Protein AF-A0A9D8VLB5-F1 (afdb_monomer_lite)

pLDDT: mean 80.46, std 12.29, range [43.38, 91.62]

Sequence (85 aa):
MSDINIDENSLRKAPSFIERIKHTIISALLGALIAQMIAWLIGFGSIVRWYDEIPFLIFAGIFGILGFIFGERFITTLTITINEW

Structure (mmCIF, N/CA/C/O backbone):
data_AF-A0A9D8VLB5-F1
#
_entry.id   AF-A0A9D8VLB5-F1
#
loop_
_atom_site.group_PDB
_atom_site.id
_atom_site.type_symbol
_atom_site.label_atom_id
_atom_site.label_alt_id
_atom_site.label_comp_id
_atom_site.label_asym_id
_atom_site.label_entity_id
_atom_site.label_seq_id
_atom_site.pdbx_PDB_ins_code
_atom_site.Cartn_x
_atom_site.Cartn_y
_atom_site.Cartn_z
_atom_site.occupancy
_atom_site.B_iso_or_equiv
_atom_site.auth_seq_id
_atom_site.auth_comp_id
_atom_site.auth_asym_id
_atom_site.auth_atom_id
_atom_site.pdbx_PDB_model_num
ATOM 1 N N . MET A 1 1 ? -27.326 -30.268 22.321 1.00 43.38 1 MET A N 1
ATOM 2 C CA . MET A 1 1 ? -27.122 -29.035 21.537 1.00 43.38 1 MET A CA 1
ATOM 3 C C . MET A 1 1 ? -25.928 -28.342 22.150 1.00 43.38 1 MET A C 1
ATOM 5 O O . MET A 1 1 ? -25.979 -28.045 23.332 1.00 43.38 1 MET A O 1
ATOM 9 N N . SER A 1 2 ? -24.821 -28.245 21.421 1.00 49.16 2 SER A N 1
ATOM 10 C CA . SER A 1 2 ? -23.651 -27.494 21.871 1.00 49.16 2 SER A CA 1
ATOM 11 C C . SER A 1 2 ? -23.959 -26.012 21.710 1.00 49.16 2 SER A C 1
ATOM 13 O O . SER A 1 2 ? -24.150 -25.562 20.579 1.00 49.16 2 SER A O 1
ATOM 15 N N . ASP A 1 3 ? -24.031 -25.283 22.820 1.00 51.12 3 ASP A N 1
ATOM 16 C CA . ASP A 1 3 ? -24.057 -23.827 22.805 1.00 51.12 3 ASP A CA 1
ATOM 17 C C . ASP A 1 3 ? -22.781 -23.344 22.115 1.00 51.12 3 ASP A C 1
ATOM 19 O O . ASP A 1 3 ? -21.673 -23.456 22.645 1.00 51.12 3 ASP A O 1
ATOM 23 N N . ILE A 1 4 ? -22.928 -22.870 20.878 1.00 63.47 4 ILE A N 1
ATOM 24 C CA . ILE A 1 4 ? -21.881 -22.121 20.195 1.00 63.47 4 ILE A CA 1
ATOM 25 C C . ILE A 1 4 ? -21.796 -20.807 20.963 1.00 63.47 4 ILE A C 1
ATOM 27 O O . ILE A 1 4 ? -22.571 -19.884 20.728 1.00 63.47 4 ILE A O 1
ATOM 31 N N . ASN A 1 5 ? -20.898 -20.764 21.942 1.00 55.44 5 ASN A N 1
ATOM 32 C CA . ASN A 1 5 ? -20.576 -19.561 22.686 1.00 55.44 5 ASN A CA 1
ATOM 33 C C . ASN A 1 5 ? -19.808 -18.643 21.725 1.00 55.44 5 ASN A C 1
ATOM 35 O O . ASN A 1 5 ? -18.585 -18.728 21.604 1.00 55.44 5 ASN A O 1
ATOM 39 N N . ILE A 1 6 ? -20.550 -17.872 20.923 1.00 61.53 6 ILE A N 1
ATOM 40 C CA . ILE A 1 6 ? -19.989 -16.846 20.047 1.00 61.53 6 ILE A CA 1
ATOM 41 C C . ILE A 1 6 ? -19.434 -15.777 20.982 1.00 61.53 6 ILE A C 1
ATOM 43 O O . ILE A 1 6 ? -20.175 -14.962 21.521 1.00 61.53 6 ILE A O 1
ATOM 47 N N . ASP A 1 7 ? -18.127 -15.836 21.217 1.00 54.88 7 ASP A N 1
ATOM 48 C CA . ASP A 1 7 ? -17.407 -14.855 22.015 1.00 54.88 7 ASP A CA 1
ATOM 49 C C . ASP A 1 7 ? -17.485 -13.489 21.314 1.00 54.88 7 ASP A C 1
ATOM 51 O O . ASP A 1 7 ? -16.734 -13.202 20.377 1.00 54.88 7 ASP A O 1
ATOM 55 N N . GLU A 1 8 ? -18.434 -12.649 21.734 1.00 53.62 8 GLU A N 1
ATOM 56 C CA . GLU A 1 8 ? -18.625 -11.288 21.223 1.00 53.62 8 GLU A CA 1
ATOM 57 C C . GLU A 1 8 ? -17.389 -10.400 21.444 1.00 53.62 8 GLU A C 1
ATOM 59 O O . GLU A 1 8 ? -17.234 -9.405 20.737 1.00 53.62 8 GLU A O 1
ATOM 64 N N . ASN A 1 9 ? -16.443 -10.768 22.324 1.00 51.50 9 ASN A N 1
ATOM 65 C CA . ASN A 1 9 ? -15.156 -10.062 22.415 1.00 51.50 9 ASN A CA 1
ATOM 66 C C . ASN A 1 9 ? -14.289 -10.233 21.158 1.00 51.50 9 ASN A C 1
ATOM 68 O O . ASN A 1 9 ? -13.387 -9.426 20.921 1.00 51.50 9 ASN A O 1
ATOM 72 N N . SER A 1 10 ? -14.551 -11.256 20.339 1.00 49.81 10 SER A N 1
ATOM 73 C CA . SER A 1 10 ? -13.873 -11.458 19.052 1.00 49.81 10 SER A CA 1
ATOM 74 C C . SER A 1 10 ? -14.400 -10.538 17.942 1.00 49.81 10 SER A C 1
ATOM 76 O O . SER A 1 10 ? -13.731 -10.359 16.917 1.00 49.81 10 SER A O 1
ATOM 78 N N . LEU A 1 11 ? -15.555 -9.890 18.151 1.00 54.12 11 LEU A N 1
ATOM 79 C CA . LEU A 1 11 ? -16.043 -8.817 17.290 1.00 54.12 11 LEU A CA 1
ATOM 80 C C . LEU A 1 11 ? -15.206 -7.568 17.576 1.00 54.12 11 LEU A C 1
ATOM 82 O O . LEU A 1 11 ? -15.580 -6.699 18.366 1.00 54.12 11 LEU A O 1
ATOM 86 N N . ARG A 1 12 ? -14.029 -7.488 16.934 1.00 61.91 12 ARG A N 1
ATOM 87 C CA . ARG A 1 12 ? -13.194 -6.279 16.940 1.00 61.91 12 ARG A CA 1
ATOM 88 C C . ARG A 1 12 ? -14.091 -5.080 16.653 1.00 61.91 12 ARG A C 1
ATOM 90 O O . ARG A 1 12 ? -14.727 -5.017 15.598 1.00 61.91 12 ARG A O 1
ATOM 97 N N . LYS A 1 13 ? -14.137 -4.143 17.606 1.00 66.31 13 LYS A N 1
ATOM 98 C CA . LYS A 1 13 ? -14.856 -2.876 17.457 1.00 66.31 13 LYS A CA 1
ATOM 99 C C . LYS A 1 13 ? -14.482 -2.265 16.111 1.00 66.31 13 LYS A C 1
ATOM 101 O O . LYS A 1 13 ? -13.306 -2.242 15.749 1.00 66.31 13 LYS A O 1
ATOM 106 N N . ALA A 1 14 ? -15.490 -1.808 15.370 1.00 72.31 14 ALA A N 1
ATOM 107 C CA . ALA A 1 14 ? -15.257 -1.157 14.092 1.00 72.31 14 ALA A CA 1
ATOM 108 C C . ALA A 1 14 ? -14.242 -0.017 14.291 1.00 72.31 14 ALA A C 1
ATOM 110 O O . ALA A 1 14 ? -14.402 0.759 15.239 1.00 72.31 14 ALA A O 1
ATOM 111 N N . PRO A 1 15 ? -13.215 0.089 13.429 1.00 78.31 15 PRO A N 1
ATOM 112 C CA . PRO A 1 15 ? -12.193 1.104 13.593 1.00 78.31 15 PRO A CA 1
ATOM 113 C C . PRO A 1 15 ? -12.842 2.482 13.534 1.00 78.31 15 PRO A C 1
ATOM 115 O O . PRO A 1 15 ? -13.676 2.766 12.658 1.00 78.31 15 PRO A O 1
ATOM 118 N N . SER A 1 16 ? -12.446 3.326 14.479 1.00 86.56 16 SER A N 1
ATOM 119 C CA . SER A 1 16 ? -12.844 4.725 14.538 1.00 86.56 16 SER A CA 1
ATOM 120 C C . SER A 1 16 ? -12.421 5.457 13.261 1.00 86.56 16 SER A C 1
ATOM 122 O O . SER A 1 16 ? -11.521 5.031 12.534 1.00 86.56 16 SER A O 1
ATOM 124 N N . PHE A 1 17 ? -13.053 6.594 12.966 1.00 86.06 17 PHE A N 1
ATOM 125 C CA . PHE A 1 17 ? -12.721 7.378 11.772 1.00 86.06 17 PHE A CA 1
ATOM 126 C C . PHE A 1 17 ? -11.228 7.757 11.711 1.00 86.06 17 PHE A C 1
ATOM 128 O O . PHE A 1 17 ? -10.600 7.651 10.660 1.00 86.06 17 PHE A O 1
ATOM 135 N N . ILE A 1 18 ? -10.636 8.110 12.856 1.00 88.94 18 ILE A N 1
ATOM 136 C CA . ILE A 1 18 ? -9.208 8.439 12.963 1.00 88.94 18 ILE A CA 1
ATOM 137 C C . ILE A 1 18 ? -8.337 7.215 12.660 1.00 88.94 18 ILE A C 1
ATOM 139 O O . ILE A 1 18 ? -7.336 7.333 11.955 1.00 88.94 18 ILE A O 1
ATOM 143 N N . GLU A 1 19 ? -8.705 6.032 13.152 1.00 87.31 19 GLU A N 1
ATOM 144 C CA . GLU A 1 19 ? -7.982 4.794 12.833 1.00 87.31 19 GLU A CA 1
ATOM 145 C C . GLU A 1 19 ? -8.076 4.453 11.350 1.00 87.31 19 GLU A C 1
ATOM 147 O O . GLU A 1 19 ? -7.074 4.079 10.753 1.00 87.31 19 GLU A O 1
ATOM 152 N N . ARG A 1 20 ? -9.230 4.668 10.713 1.00 87.12 20 ARG A N 1
ATOM 153 C CA . ARG A 1 20 ? -9.370 4.486 9.261 1.00 87.12 20 ARG A CA 1
ATOM 154 C C . ARG A 1 20 ? -8.463 5.429 8.472 1.00 87.12 20 ARG A C 1
ATOM 156 O O . ARG A 1 20 ? -7.847 4.994 7.501 1.00 87.12 20 ARG A O 1
ATOM 163 N N . ILE A 1 21 ? -8.315 6.684 8.904 1.00 90.81 21 ILE A N 1
ATOM 164 C CA . ILE A 1 21 ? -7.346 7.620 8.305 1.00 90.81 21 ILE A CA 1
ATOM 165 C C . ILE A 1 21 ? -5.916 7.105 8.492 1.00 90.81 21 ILE A C 1
ATOM 167 O O . ILE A 1 21 ? -5.153 7.065 7.528 1.00 90.81 21 ILE A O 1
ATOM 171 N N . LYS A 1 22 ? -5.549 6.653 9.698 1.00 91.50 22 LYS A N 1
ATOM 172 C CA . LYS A 1 22 ? -4.227 6.051 9.936 1.00 91.50 22 LYS A CA 1
ATOM 173 C C . LYS A 1 22 ? -3.993 4.854 9.018 1.00 91.50 22 LYS A C 1
ATOM 175 O O . LYS A 1 22 ? -2.943 4.772 8.389 1.00 91.50 22 LYS A O 1
ATOM 180 N N . HIS A 1 23 ? -4.979 3.970 8.883 1.00 91.06 23 HIS A N 1
ATOM 181 C CA . HIS A 1 23 ? -4.870 2.806 8.013 1.00 91.06 23 HIS A CA 1
ATOM 182 C C . HIS A 1 23 ? -4.723 3.184 6.541 1.00 91.06 23 HIS A C 1
ATOM 184 O O . HIS A 1 23 ? -3.955 2.549 5.827 1.00 91.06 23 HIS A O 1
ATOM 190 N N . THR A 1 24 ? -5.411 4.238 6.102 1.00 90.62 24 THR A N 1
ATOM 191 C CA . THR A 1 24 ? -5.291 4.798 4.748 1.00 90.62 24 THR A CA 1
ATOM 192 C C . THR A 1 24 ? -3.859 5.237 4.473 1.00 90.62 24 THR A C 1
ATOM 194 O O . THR A 1 24 ? -3.266 4.816 3.485 1.00 90.62 24 THR A O 1
ATOM 197 N N . ILE A 1 25 ? -3.283 6.041 5.374 1.00 90.81 25 ILE A N 1
ATOM 198 C CA . ILE A 1 25 ? -1.921 6.569 5.225 1.00 90.81 25 ILE A CA 1
ATOM 199 C C . ILE A 1 25 ? -0.905 5.423 5.227 1.00 90.81 25 ILE A C 1
ATOM 201 O O . ILE A 1 25 ? -0.064 5.347 4.335 1.00 90.81 25 ILE A O 1
ATOM 205 N N . ILE A 1 26 ? -1.006 4.500 6.188 1.00 91.56 26 ILE A N 1
ATOM 206 C CA . ILE A 1 26 ? -0.090 3.356 6.294 1.00 91.56 26 ILE A CA 1
ATOM 207 C C . ILE A 1 26 ? -0.186 2.468 5.050 1.00 91.56 26 ILE A C 1
ATOM 209 O O . ILE A 1 26 ? 0.836 2.088 4.487 1.00 91.56 26 ILE A O 1
ATOM 213 N N . SER A 1 27 ? -1.397 2.168 4.584 1.00 91.62 27 SER A N 1
ATOM 214 C CA . SER A 1 27 ? -1.589 1.312 3.411 1.00 91.62 27 SER A CA 1
ATOM 215 C C . SER A 1 27 ? -1.085 1.968 2.130 1.00 91.62 27 SER A C 1
ATOM 217 O O . SER A 1 27 ? -0.487 1.285 1.305 1.00 91.62 27 SER A O 1
ATOM 219 N N . ALA A 1 28 ? -1.257 3.285 1.976 1.00 89.50 28 ALA A N 1
ATOM 220 C CA . ALA A 1 28 ? -0.691 4.027 0.853 1.00 89.50 28 ALA A CA 1
ATOM 221 C C . ALA A 1 28 ? 0.849 3.980 0.856 1.00 89.50 28 ALA A C 1
ATOM 223 O O . ALA A 1 28 ? 1.455 3.765 -0.192 1.00 89.50 28 ALA A O 1
ATOM 224 N N . LEU A 1 29 ? 1.485 4.108 2.029 1.00 89.56 29 LEU A N 1
ATOM 225 C CA . LEU A 1 29 ? 2.942 3.992 2.172 1.00 89.56 29 LEU A CA 1
ATOM 226 C C . LEU A 1 29 ? 3.446 2.576 1.859 1.00 89.56 29 LEU A C 1
ATOM 228 O O . LEU A 1 29 ? 4.409 2.420 1.112 1.00 89.56 29 LEU A O 1
ATOM 232 N N . LEU A 1 30 ? 2.786 1.540 2.385 1.00 90.12 30 LEU A N 1
ATOM 233 C CA . LEU A 1 30 ? 3.129 0.145 2.085 1.00 90.12 30 LEU A CA 1
ATOM 234 C C . LEU A 1 30 ? 2.902 -0.185 0.603 1.00 90.12 30 LEU A C 1
ATOM 236 O O . LEU A 1 30 ? 3.720 -0.863 -0.012 1.00 90.12 30 LEU A O 1
ATOM 240 N N . GLY A 1 31 ? 1.841 0.354 -0.001 1.00 87.56 31 GLY A N 1
ATOM 241 C CA . GLY A 1 31 ? 1.621 0.282 -1.442 1.00 87.56 31 GLY A CA 1
ATOM 242 C C . GLY A 1 31 ? 2.769 0.916 -2.224 1.00 87.56 31 GLY A C 1
ATOM 243 O O . GLY A 1 31 ? 3.310 0.291 -3.132 1.00 87.56 31 GLY A O 1
ATOM 244 N N . ALA A 1 32 ? 3.212 2.113 -1.838 1.00 86.38 32 ALA A N 1
ATOM 245 C CA . ALA A 1 32 ? 4.363 2.752 -2.469 1.00 86.38 32 ALA A CA 1
ATOM 246 C C . ALA A 1 32 ? 5.637 1.891 -2.363 1.00 86.38 32 ALA A C 1
ATOM 248 O O . ALA A 1 32 ? 6.378 1.787 -3.335 1.00 86.38 32 ALA A O 1
ATOM 249 N N . LEU A 1 33 ? 5.872 1.206 -1.238 1.00 87.88 33 LEU A N 1
ATOM 250 C CA . LEU A 1 33 ? 6.995 0.268 -1.116 1.00 87.88 33 LEU A CA 1
ATOM 251 C C . LEU A 1 33 ? 6.879 -0.911 -2.091 1.00 87.88 33 LEU A C 1
ATOM 253 O O . LEU A 1 33 ? 7.847 -1.220 -2.781 1.00 87.88 33 LEU A O 1
ATOM 257 N N . ILE A 1 34 ? 5.697 -1.514 -2.226 1.00 87.31 34 ILE A N 1
ATOM 258 C CA . ILE A 1 34 ? 5.467 -2.600 -3.194 1.00 87.31 34 ILE A CA 1
ATOM 259 C C . ILE A 1 34 ? 5.666 -2.107 -4.630 1.00 87.31 34 ILE A C 1
ATOM 261 O O . ILE A 1 34 ? 6.335 -2.765 -5.426 1.00 87.31 34 ILE A O 1
ATOM 265 N N . ALA A 1 35 ? 5.143 -0.926 -4.967 1.00 85.25 35 ALA A N 1
ATOM 266 C CA . ALA A 1 35 ? 5.378 -0.309 -6.268 1.00 85.25 35 ALA A CA 1
ATOM 267 C C . ALA A 1 35 ? 6.879 -0.087 -6.515 1.00 85.25 35 ALA A C 1
ATOM 269 O O . ALA A 1 35 ? 7.364 -0.320 -7.621 1.00 85.25 35 ALA A O 1
ATOM 270 N N . GLN A 1 36 ? 7.631 0.299 -5.478 1.00 85.88 36 GLN A N 1
ATOM 271 C CA . GLN A 1 36 ? 9.080 0.458 -5.549 1.00 85.88 36 GLN A CA 1
ATOM 272 C C . GLN A 1 36 ? 9.798 -0.856 -5.822 1.00 85.88 36 GLN A C 1
ATOM 274 O O . GLN A 1 36 ? 10.688 -0.891 -6.672 1.00 85.88 36 GLN A O 1
ATOM 279 N N . MET A 1 37 ? 9.397 -1.926 -5.151 1.00 85.81 37 MET A N 1
ATOM 280 C CA . MET A 1 37 ? 9.935 -3.265 -5.363 1.00 85.81 37 MET A CA 1
ATOM 281 C C . MET A 1 37 ? 9.694 -3.723 -6.810 1.00 85.81 37 MET A C 1
ATOM 283 O O . MET A 1 37 ? 10.640 -4.076 -7.513 1.00 85.81 37 MET A O 1
ATOM 287 N N . ILE A 1 38 ? 8.464 -3.583 -7.314 1.00 84.31 38 ILE A N 1
ATOM 288 C CA . ILE A 1 38 ? 8.108 -3.918 -8.703 1.00 84.31 38 ILE A CA 1
ATOM 289 C C . ILE A 1 38 ? 8.908 -3.078 -9.711 1.00 84.31 38 ILE A C 1
ATOM 291 O O . ILE A 1 38 ? 9.438 -3.619 -10.681 1.00 84.31 38 ILE A O 1
ATOM 295 N N . ALA A 1 39 ? 9.040 -1.769 -9.486 1.00 83.75 39 ALA A N 1
ATOM 296 C CA . ALA A 1 39 ? 9.786 -0.886 -10.382 1.00 83.75 39 ALA A CA 1
ATOM 297 C C . ALA A 1 39 ? 11.269 -1.270 -10.493 1.00 83.75 39 ALA A C 1
ATOM 299 O O . ALA A 1 39 ? 11.839 -1.201 -11.584 1.00 83.75 39 ALA A O 1
ATOM 300 N N . TRP A 1 40 ? 11.887 -1.728 -9.398 1.00 84.00 40 TRP A N 1
ATOM 301 C CA . TRP A 1 40 ? 13.240 -2.288 -9.440 1.00 84.00 40 TRP A CA 1
ATOM 302 C C . TRP A 1 40 ? 13.300 -3.577 -10.259 1.00 84.00 40 TRP A C 1
ATOM 304 O O . TRP A 1 40 ? 14.216 -3.735 -11.062 1.00 84.00 40 TRP A O 1
ATOM 314 N N . LEU A 1 41 ? 12.313 -4.462 -10.114 1.00 83.94 41 LEU A N 1
ATOM 315 C CA . LEU A 1 41 ? 12.277 -5.752 -10.810 1.00 83.94 41 LEU A CA 1
ATOM 316 C C . LEU A 1 41 ? 12.115 -5.600 -12.330 1.00 83.94 41 LEU A C 1
ATOM 318 O O . LEU A 1 41 ? 12.704 -6.355 -13.096 1.00 83.94 41 LEU A O 1
ATOM 322 N N . ILE A 1 42 ? 11.367 -4.585 -12.770 1.00 85.12 42 ILE A N 1
ATOM 323 C CA . ILE A 1 42 ? 11.161 -4.265 -14.195 1.00 85.12 42 ILE A CA 1
ATOM 324 C C . ILE A 1 42 ? 12.292 -3.356 -14.739 1.00 85.12 42 ILE A C 1
ATOM 326 O O . ILE A 1 42 ? 12.338 -3.049 -15.926 1.00 85.12 42 ILE A O 1
ATOM 330 N N . GLY A 1 43 ? 13.244 -2.931 -13.898 1.00 80.00 43 GLY A N 1
ATOM 331 C CA . GLY A 1 43 ? 14.391 -2.112 -14.312 1.00 80.00 43 GLY A CA 1
ATOM 332 C C . GLY A 1 43 ? 14.097 -0.614 -14.481 1.00 80.00 43 GLY A C 1
ATOM 333 O O . GLY A 1 43 ? 14.933 0.116 -15.008 1.00 80.00 43 GLY A O 1
ATOM 334 N N . PHE A 1 44 ? 12.945 -0.131 -14.007 1.00 77.06 44 PHE A N 1
ATOM 335 C CA . PHE A 1 44 ? 12.576 1.294 -14.012 1.00 77.06 44 PHE A CA 1
ATOM 336 C C . PHE A 1 44 ? 13.295 2.116 -12.923 1.00 77.06 44 PHE A C 1
ATOM 338 O O . PHE A 1 44 ? 13.330 3.348 -12.990 1.00 77.06 44 PHE A O 1
ATOM 345 N N . GLY A 1 45 ? 13.890 1.454 -11.926 1.00 78.25 45 GLY A N 1
ATOM 346 C CA . GLY A 1 45 ? 14.624 2.101 -10.838 1.00 78.25 45 GLY A CA 1
ATOM 347 C C . GLY A 1 45 ? 13.700 2.675 -9.758 1.00 78.25 45 GLY A C 1
ATOM 348 O O . GLY A 1 45 ? 12.795 1.996 -9.279 1.00 78.25 45 GLY A O 1
ATOM 349 N N . SER A 1 46 ? 13.942 3.914 -9.315 1.00 78.44 46 SER A N 1
ATOM 350 C CA . SER A 1 46 ? 13.191 4.508 -8.197 1.00 78.44 46 SER A CA 1
ATOM 351 C C . SER A 1 46 ? 11.853 5.117 -8.621 1.00 78.44 46 SER A C 1
ATOM 353 O O . SER A 1 46 ? 11.815 5.965 -9.511 1.00 78.44 46 SER A O 1
ATOM 355 N N . ILE A 1 47 ? 10.774 4.776 -7.914 1.00 73.00 47 ILE A N 1
ATOM 356 C CA . ILE A 1 47 ? 9.432 5.342 -8.134 1.00 73.00 47 ILE A CA 1
ATOM 357 C C . ILE A 1 47 ? 9.334 6.782 -7.664 1.00 73.00 47 ILE A C 1
ATOM 359 O O . ILE A 1 47 ? 8.428 7.490 -8.075 1.00 73.00 47 ILE A O 1
ATOM 363 N N . VAL A 1 48 ? 10.282 7.237 -6.839 1.00 70.19 48 VAL A N 1
ATOM 364 C CA . VAL A 1 48 ? 10.387 8.645 -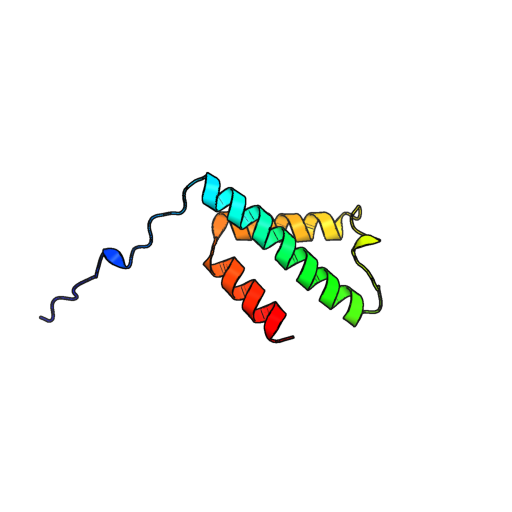6.440 1.00 70.19 48 VAL A C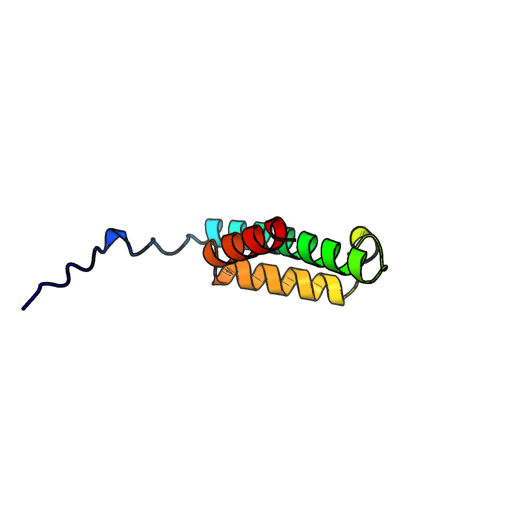A 1
ATOM 365 C C . VAL A 1 48 ? 10.627 9.534 -7.662 1.00 70.19 48 VAL A C 1
ATOM 367 O O . VAL A 1 48 ? 10.344 10.718 -7.609 1.00 70.19 48 VAL A O 1
ATOM 370 N N . ARG A 1 49 ? 11.104 8.983 -8.786 1.00 70.50 49 ARG A N 1
ATOM 371 C CA . ARG A 1 49 ? 11.176 9.714 -10.061 1.00 70.50 49 ARG A CA 1
ATOM 372 C C . ARG A 1 49 ? 9.844 9.813 -10.804 1.00 70.50 49 ARG A C 1
ATOM 374 O O . ARG A 1 49 ? 9.747 10.639 -11.694 1.00 70.50 49 ARG A O 1
ATOM 381 N N . TRP A 1 50 ? 8.870 8.981 -10.451 1.00 70.19 50 TRP A N 1
ATOM 382 C CA . TRP A 1 50 ? 7.567 8.847 -11.110 1.00 70.19 50 TRP A CA 1
ATOM 383 C C . TRP A 1 50 ? 6.426 9.165 -10.129 1.00 70.19 50 TRP A C 1
ATOM 385 O O . TRP A 1 50 ? 5.313 8.666 -10.267 1.00 70.19 50 TRP A O 1
ATOM 395 N N . TYR A 1 51 ? 6.709 9.928 -9.070 1.00 72.31 51 TYR A N 1
ATOM 396 C CA . TYR A 1 51 ? 5.752 10.179 -7.987 1.00 72.31 51 TYR A CA 1
ATOM 397 C C . TYR A 1 51 ? 4.589 11.091 -8.411 1.00 72.31 51 TYR A C 1
ATOM 399 O O . TYR A 1 51 ? 3.538 11.107 -7.772 1.00 72.31 51 TYR A O 1
ATOM 407 N N . ASP A 1 52 ? 4.794 11.870 -9.466 1.00 73.56 52 ASP A N 1
ATOM 408 C CA . ASP A 1 52 ? 3.843 12.775 -10.102 1.00 73.56 52 ASP A CA 1
ATOM 409 C C . ASP A 1 52 ? 3.094 12.120 -11.269 1.00 73.56 52 ASP A C 1
ATOM 411 O O . ASP A 1 52 ? 2.169 12.704 -11.836 1.00 73.56 52 ASP A O 1
ATOM 415 N N . GLU A 1 53 ? 3.443 10.879 -11.596 1.00 80.25 53 GLU A N 1
ATOM 416 C CA . GLU A 1 53 ? 2.862 10.160 -12.713 1.00 80.25 53 GLU A CA 1
ATOM 417 C C . GLU A 1 53 ? 1.518 9.551 -12.327 1.00 80.25 53 GLU A C 1
ATOM 419 O O . GLU A 1 53 ? 1.341 8.934 -11.269 1.00 80.25 53 GLU A O 1
ATOM 424 N N . ILE A 1 54 ? 0.551 9.704 -13.233 1.00 78.56 54 ILE A N 1
ATOM 425 C CA . ILE A 1 54 ? -0.836 9.269 -13.037 1.00 78.56 54 ILE A CA 1
ATOM 426 C C . ILE A 1 54 ? -0.925 7.806 -12.555 1.00 78.56 54 ILE A C 1
ATOM 428 O O . ILE A 1 54 ? -1.681 7.551 -11.614 1.00 78.56 54 ILE A O 1
ATOM 432 N N . PRO A 1 55 ? -0.159 6.837 -13.103 1.00 78.31 55 PRO A N 1
ATOM 433 C CA . PRO A 1 55 ? -0.210 5.452 -12.637 1.00 78.31 55 PRO A CA 1
ATOM 434 C C . PRO A 1 55 ? 0.189 5.280 -11.167 1.00 78.31 55 PRO A C 1
ATOM 436 O O . PRO A 1 55 ? -0.454 4.511 -10.453 1.00 78.31 55 PRO A O 1
ATOM 439 N N . PHE A 1 56 ? 1.211 6.002 -10.696 1.00 79.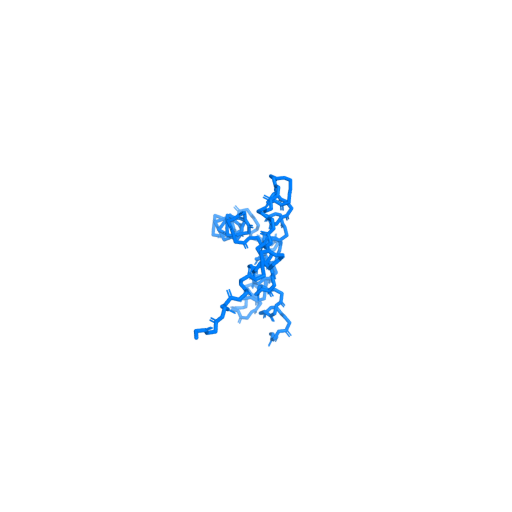88 56 PHE A N 1
ATOM 440 C CA . PHE A 1 56 ? 1.650 5.923 -9.304 1.00 79.88 56 PHE A CA 1
ATOM 441 C C . PHE A 1 56 ? 0.600 6.511 -8.358 1.00 79.88 56 PHE A C 1
ATOM 443 O O . PHE A 1 56 ? 0.269 5.899 -7.342 1.00 79.88 56 PHE A O 1
ATOM 450 N N . LEU A 1 57 ? 0.012 7.653 -8.725 1.00 81.12 57 LEU A N 1
ATOM 451 C CA . LEU A 1 57 ? -1.051 8.290 -7.946 1.00 81.12 57 LEU A CA 1
ATOM 452 C C . LEU A 1 57 ? -2.313 7.420 -7.872 1.00 81.12 57 LEU A C 1
ATOM 454 O O . LEU A 1 57 ? -2.904 7.289 -6.799 1.00 81.12 57 LEU A O 1
ATOM 458 N N . ILE A 1 58 ? -2.701 6.777 -8.980 1.00 84.44 58 ILE A N 1
ATOM 459 C CA . ILE A 1 58 ? -3.808 5.809 -9.002 1.00 84.44 58 ILE A CA 1
ATOM 460 C C . ILE A 1 58 ? -3.490 4.627 -8.084 1.00 84.44 58 ILE A C 1
ATOM 462 O O . ILE A 1 58 ? -4.330 4.237 -7.275 1.00 84.44 58 ILE A O 1
ATOM 466 N N . PHE A 1 59 ? -2.277 4.080 -8.168 1.00 84.44 59 PHE A N 1
ATOM 467 C CA . PHE A 1 59 ? -1.860 2.951 -7.344 1.00 84.44 59 PHE A CA 1
ATOM 468 C C . PHE A 1 59 ? -1.888 3.296 -5.847 1.00 84.44 59 PHE A C 1
ATOM 470 O O . PHE A 1 59 ? -2.523 2.594 -5.058 1.00 84.44 59 PHE A O 1
ATOM 477 N N . ALA A 1 60 ? -1.280 4.417 -5.453 1.00 84.56 60 ALA A N 1
ATOM 478 C CA . ALA A 1 60 ? -1.295 4.902 -4.075 1.00 84.56 60 ALA A CA 1
ATOM 479 C C . ALA A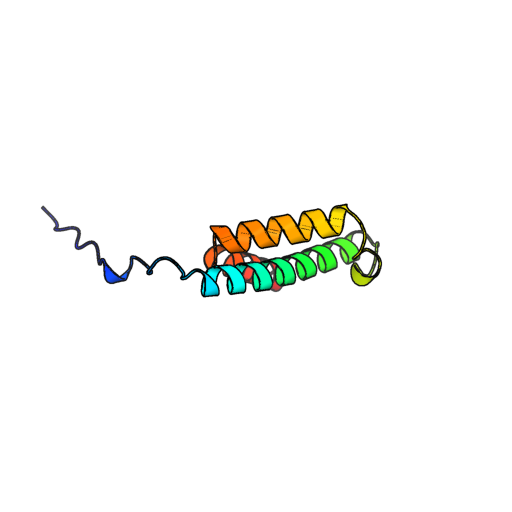 1 60 ? -2.725 5.196 -3.585 1.00 84.56 60 ALA A C 1
ATOM 481 O O . ALA A 1 60 ? -3.076 4.857 -2.454 1.00 84.56 60 ALA A O 1
ATOM 482 N N . GLY A 1 61 ? -3.573 5.761 -4.450 1.00 86.19 61 GLY A N 1
ATOM 483 C CA . GLY A 1 61 ? -4.987 6.002 -4.172 1.00 86.19 61 GLY A CA 1
ATOM 484 C C . GLY A 1 61 ? -5.768 4.713 -3.913 1.00 86.19 61 GLY A C 1
ATOM 485 O O . GLY A 1 61 ? -6.492 4.631 -2.921 1.00 86.19 61 GLY A O 1
ATOM 486 N N . ILE A 1 62 ? -5.582 3.681 -4.743 1.00 90.44 62 ILE A N 1
ATOM 487 C CA . ILE A 1 62 ? -6.218 2.366 -4.561 1.00 90.44 62 ILE A CA 1
ATOM 488 C C . ILE A 1 62 ? -5.808 1.763 -3.217 1.00 90.44 62 ILE A C 1
ATOM 490 O O . ILE A 1 62 ? -6.670 1.352 -2.443 1.00 90.44 62 ILE A O 1
ATOM 494 N N . PHE A 1 63 ? -4.514 1.755 -2.895 1.00 90.06 63 PHE A N 1
ATOM 495 C CA . PHE A 1 63 ? -4.028 1.201 -1.629 1.00 90.06 63 PHE A CA 1
ATOM 496 C C . PHE A 1 63 ? -4.501 2.012 -0.419 1.00 90.06 63 PHE A C 1
ATOM 498 O O . PHE A 1 63 ? -4.818 1.433 0.619 1.00 90.06 63 PHE A O 1
ATOM 505 N N . GLY A 1 64 ? -4.634 3.332 -0.559 1.00 88.06 64 GLY A N 1
ATOM 506 C CA . GLY A 1 64 ? -5.273 4.181 0.443 1.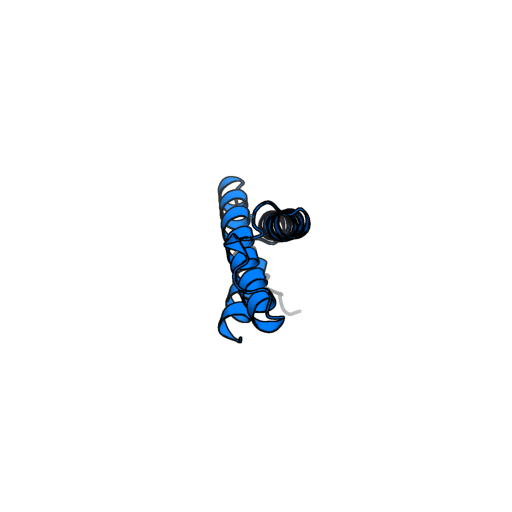00 88.06 64 GLY A CA 1
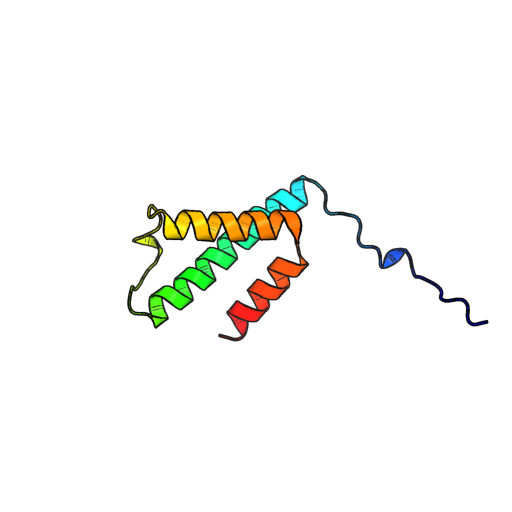ATOM 507 C C . GLY A 1 64 ? -6.739 3.803 0.675 1.00 88.06 64 GLY A C 1
ATOM 508 O O . GLY A 1 64 ? -7.137 3.568 1.815 1.00 88.06 64 GLY A O 1
ATOM 509 N N . ILE A 1 65 ? -7.536 3.672 -0.391 1.00 90.50 65 ILE A N 1
ATOM 510 C CA . ILE A 1 65 ? -8.956 3.280 -0.313 1.00 90.50 65 ILE A CA 1
ATOM 511 C C . ILE A 1 65 ? -9.103 1.888 0.312 1.00 90.50 65 ILE A C 1
ATOM 513 O O . ILE A 1 65 ? -9.935 1.687 1.199 1.00 90.50 65 ILE A O 1
ATOM 517 N N . LEU A 1 66 ? -8.271 0.930 -0.100 1.00 90.00 66 LEU A N 1
ATOM 518 C CA . LEU A 1 66 ? -8.257 -0.412 0.477 1.00 90.00 66 LEU A CA 1
ATOM 519 C C . LEU A 1 66 ? -7.864 -0.376 1.960 1.00 90.00 66 LEU A C 1
ATOM 521 O O . LEU A 1 66 ? -8.517 -1.026 2.772 1.00 90.00 66 LEU A O 1
ATOM 525 N N . GLY A 1 67 ? -6.891 0.450 2.345 1.00 88.19 67 GLY A N 1
ATOM 526 C CA . GLY A 1 67 ? -6.549 0.703 3.745 1.00 88.19 67 GLY A CA 1
ATOM 527 C C . GLY A 1 67 ? -7.694 1.307 4.554 1.00 88.19 67 GLY A C 1
ATOM 528 O O . GLY A 1 67 ? -7.921 0.916 5.697 1.00 88.19 67 GLY A O 1
ATOM 529 N N . PHE A 1 68 ? -8.468 2.214 3.961 1.00 87.62 68 PHE A N 1
ATOM 530 C CA . PHE A 1 68 ? -9.632 2.818 4.610 1.00 87.62 68 PHE A CA 1
ATOM 531 C C . PHE A 1 68 ? -10.765 1.806 4.855 1.00 87.62 68 PHE A C 1
ATOM 533 O O . PHE A 1 68 ? -11.433 1.849 5.895 1.00 87.62 68 PHE A O 1
ATOM 540 N N . ILE A 1 69 ? -10.998 0.906 3.891 1.00 87.25 69 ILE A N 1
ATOM 541 C CA . ILE A 1 69 ? -12.086 -0.082 3.922 1.00 87.25 69 ILE A CA 1
ATOM 542 C C . ILE A 1 69 ? -11.708 -1.296 4.775 1.00 87.25 69 ILE A C 1
ATOM 544 O O . ILE A 1 69 ? -12.464 -1.685 5.665 1.00 87.25 69 ILE A O 1
ATOM 548 N N . PHE A 1 70 ? -10.548 -1.893 4.504 1.00 86.81 70 PHE A N 1
ATOM 549 C CA . PHE A 1 70 ? -10.121 -3.174 5.069 1.00 86.81 70 PHE A CA 1
ATOM 550 C C . PHE A 1 70 ? -9.211 -3.028 6.296 1.00 86.81 70 PHE A C 1
ATOM 552 O O . PHE A 1 70 ? -9.043 -3.990 7.051 1.00 86.81 70 PHE A O 1
ATOM 559 N N . GLY A 1 71 ? -8.663 -1.833 6.533 1.00 87.56 71 GLY A N 1
ATOM 560 C CA . GLY A 1 71 ? -7.948 -1.493 7.759 1.00 87.56 71 GLY A CA 1
ATOM 561 C C . GLY A 1 71 ? -6.746 -2.391 8.040 1.00 87.56 71 GLY A C 1
ATOM 562 O O . GLY A 1 71 ? -5.951 -2.698 7.152 1.00 87.56 71 GLY A O 1
ATOM 563 N N . GLU A 1 72 ? -6.632 -2.837 9.293 1.00 85.62 72 GLU A N 1
ATOM 564 C CA . GLU A 1 72 ? -5.513 -3.658 9.769 1.00 85.62 72 GLU A CA 1
ATOM 565 C C . GLU A 1 72 ? -5.307 -4.940 8.965 1.00 85.62 72 GLU A C 1
ATOM 567 O O . GLU A 1 72 ? -4.165 -5.298 8.710 1.00 85.62 72 GLU A O 1
ATOM 572 N N . ARG A 1 73 ? -6.378 -5.620 8.527 1.00 86.38 73 ARG A N 1
ATOM 573 C CA . ARG A 1 73 ? -6.233 -6.875 7.769 1.00 86.38 73 ARG A CA 1
ATOM 574 C C . ARG A 1 73 ? -5.434 -6.655 6.491 1.00 86.38 73 ARG A C 1
ATOM 576 O O . ARG A 1 73 ? -4.536 -7.433 6.195 1.00 86.38 73 ARG A O 1
ATOM 583 N N . PHE A 1 74 ? -5.733 -5.574 5.776 1.00 89.25 74 PHE A N 1
ATOM 584 C CA . PHE A 1 74 ? -5.016 -5.223 4.557 1.00 89.25 74 PHE A CA 1
ATOM 585 C C . PHE A 1 74 ? -3.564 -4.851 4.854 1.00 89.25 74 PHE A C 1
ATOM 587 O O . PHE A 1 74 ? -2.665 -5.379 4.213 1.00 89.25 74 PHE A O 1
ATOM 594 N N . ILE A 1 75 ? -3.317 -4.042 5.886 1.00 89.75 75 ILE A N 1
ATOM 595 C CA . ILE A 1 75 ? -1.960 -3.669 6.320 1.00 89.75 75 ILE A CA 1
ATOM 596 C C . ILE A 1 75 ? -1.123 -4.898 6.686 1.00 89.75 75 ILE A C 1
ATOM 598 O O . ILE A 1 75 ? 0.044 -4.981 6.299 1.00 89.75 75 ILE A O 1
ATOM 602 N N . THR A 1 76 ? -1.705 -5.863 7.401 1.00 90.94 76 THR A N 1
ATOM 603 C CA . THR A 1 76 ? -1.029 -7.117 7.745 1.00 90.94 76 THR A CA 1
ATOM 604 C C . THR A 1 76 ? -0.684 -7.907 6.488 1.00 90.94 76 THR A C 1
ATOM 606 O O . THR A 1 76 ? 0.457 -8.338 6.355 1.00 90.94 76 THR A O 1
ATOM 609 N N . THR A 1 77 ? -1.615 -8.039 5.538 1.00 89.25 77 THR A N 1
ATOM 610 C CA . THR A 1 77 ? -1.341 -8.694 4.251 1.00 89.25 77 THR A CA 1
ATOM 611 C C . THR A 1 77 ? -0.215 -7.997 3.491 1.00 89.25 77 THR A C 1
ATOM 613 O O . THR A 1 77 ? 0.721 -8.667 3.074 1.00 89.25 77 THR A O 1
ATOM 616 N N . LEU A 1 78 ? -0.249 -6.665 3.375 1.00 88.81 78 LEU A N 1
ATOM 617 C CA . LEU A 1 78 ? 0.806 -5.900 2.705 1.00 88.81 78 LEU A CA 1
ATOM 618 C C . LEU A 1 78 ? 2.170 -6.099 3.365 1.00 88.81 78 LEU A C 1
ATOM 620 O O . LEU A 1 78 ? 3.162 -6.312 2.678 1.00 88.81 78 LEU A O 1
ATOM 624 N N . THR A 1 79 ? 2.213 -6.058 4.695 1.00 89.88 79 THR A N 1
ATOM 625 C CA . THR A 1 79 ? 3.447 -6.269 5.461 1.00 89.88 79 THR A CA 1
ATOM 626 C C . THR A 1 79 ? 4.020 -7.664 5.225 1.00 89.88 79 THR A C 1
ATOM 628 O O . THR A 1 79 ? 5.220 -7.796 5.014 1.00 89.88 79 THR A O 1
ATOM 631 N N . ILE A 1 80 ? 3.174 -8.700 5.227 1.00 91.25 80 ILE A N 1
ATOM 632 C CA . ILE A 1 80 ? 3.600 -10.074 4.925 1.00 91.25 80 ILE A CA 1
ATOM 633 C C . ILE A 1 80 ? 4.165 -10.146 3.505 1.00 91.25 80 ILE A C 1
ATOM 635 O O . ILE A 1 80 ? 5.284 -10.607 3.329 1.00 91.25 80 ILE A O 1
ATOM 639 N N . THR A 1 81 ? 3.445 -9.612 2.514 1.00 87.25 81 THR A N 1
ATOM 640 C CA . THR A 1 81 ? 3.893 -9.603 1.113 1.00 87.25 81 THR A CA 1
ATOM 641 C C . THR A 1 81 ? 5.228 -8.886 0.922 1.00 87.25 81 THR A C 1
ATOM 643 O O . THR A 1 81 ? 6.043 -9.339 0.130 1.00 87.25 81 THR A O 1
ATOM 646 N N . ILE A 1 82 ? 5.469 -7.786 1.641 1.00 89.12 82 ILE A N 1
ATOM 647 C CA . ILE A 1 82 ? 6.750 -7.068 1.595 1.00 89.12 82 ILE A CA 1
ATOM 648 C C . ILE A 1 82 ? 7.874 -7.891 2.239 1.00 89.12 82 ILE A C 1
ATOM 650 O O . ILE A 1 82 ? 8.989 -7.878 1.735 1.00 89.12 82 ILE A O 1
ATOM 654 N N . ASN A 1 83 ? 7.595 -8.593 3.339 1.00 89.00 83 ASN A N 1
ATOM 655 C CA . ASN A 1 83 ? 8.595 -9.388 4.060 1.00 89.00 83 ASN A CA 1
ATOM 656 C C . ASN A 1 83 ? 8.944 -10.718 3.371 1.00 89.00 83 ASN A C 1
ATOM 658 O O . ASN A 1 83 ? 10.012 -11.264 3.630 1.00 89.00 83 ASN A O 1
ATOM 662 N N . GLU A 1 84 ? 8.035 -11.273 2.568 1.00 89.88 84 GLU A N 1
ATOM 663 C CA . GLU A 1 84 ? 8.235 -12.528 1.822 1.00 89.88 84 GLU A CA 1
ATOM 664 C C . GLU A 1 84 ? 8.985 -12.346 0.495 1.00 89.88 84 GLU A C 1
ATOM 666 O O . GLU A 1 84 ? 9.304 -13.330 -0.175 1.00 89.88 84 GLU A O 1
ATOM 671 N N . TRP A 1 85 ? 9.227 -11.101 0.105 1.00 77.75 85 TRP A N 1
ATOM 672 C CA . TRP A 1 85 ? 9.879 -10.720 -1.140 1.00 77.75 85 TRP A CA 1
ATOM 673 C C . TRP A 1 85 ? 11.398 -10.620 -0.980 1.00 77.75 85 TRP A C 1
ATOM 675 O O . TRP A 1 85 ? 12.107 -11.033 -1.924 1.00 77.75 85 TRP A O 1
#

Radius of gyration: 16.99 Å; chains: 1; bounding box: 42×42×37 Å

Secondary structure (DSSP, 8-state):
-------GGGSPPPPPHHHHHHHHHHHHHHHHHHHHHHHHHTT---GGGGTTSHHHHHHHHHHHHHHHHHTHHHHHHHHHHHHT-

Foldseek 3Di:
DDPPPPPCVVVPDDDDQVLLQVLLVLQLVLQLVVVQVVCVVVVVHGCVVVCVPPVSVVSSNVSSVCSNVVPPVSSVVSVVVSVVD